Protein AF-A0A7Z0TXE7-F1 (afdb_monomer_lite)

Organism: NCBI:txid2752306

pLDDT: mean 87.63, std 12.67, range [42.41, 97.19]

Foldseek 3Di:
DDQDDLVNLVVLLVVLLVCLVVVVVVVNVVSVVVSVVNVVVLDVVCPPPRDVVSVVVSVVSNVVSVVSNVVVVVVVVVVVVVVVVVVVVVVVVVVVVPDD

Secondary structure (DSSP, 8-state):
-----HHHHHHHHHHHHHHHHHT-HHHHHHHHHHHHHHHHHHHHHHTTS--HHHHHHHHHHHHHHHHHHHHHHHHHHHHHHHHHHHHHHHHHHHHHHT--

Structure (mmCIF, N/CA/C/O backbone):
data_AF-A0A7Z0TXE7-F1
#
_entry.id   AF-A0A7Z0TXE7-F1
#
loop_
_atom_site.group_PDB
_atom_site.id
_atom_site.type_symbol
_atom_site.label_atom_id
_atom_site.label_alt_id
_atom_site.label_comp_id
_atom_site.label_asym_id
_atom_site.label_entity_id
_atom_site.label_seq_id
_atom_site.pdbx_PDB_ins_code
_atom_site.Cartn_x
_atom_site.Cartn_y
_atom_site.Cartn_z
_atom_site.occupancy
_atom_site.B_iso_or_equiv
_atom_site.auth_seq_id
_atom_site.auth_comp_id
_atom_site.auth_asym_id
_atom_site.auth_atom_id
_atom_site.pdbx_PDB_model_num
ATOM 1 N N . MET A 1 1 ? 17.059 -15.310 -6.693 1.00 42.41 1 MET A N 1
ATOM 2 C CA . MET A 1 1 ? 16.677 -13.901 -6.463 1.00 42.41 1 MET A CA 1
ATOM 3 C C . MET A 1 1 ? 15.885 -13.474 -7.681 1.00 42.41 1 MET A C 1
ATOM 5 O O . MET A 1 1 ? 16.467 -13.410 -8.754 1.00 42.41 1 MET A O 1
ATOM 9 N N . SER A 1 2 ? 14.562 -13.369 -7.556 1.00 45.50 2 SER A N 1
ATOM 10 C CA . SER A 1 2 ? 13.678 -13.181 -8.708 1.00 45.50 2 SER A CA 1
ATOM 11 C C . SER A 1 2 ? 13.885 -11.802 -9.318 1.00 45.50 2 SER A C 1
ATOM 13 O O . SER A 1 2 ? 13.857 -10.786 -8.627 1.00 45.50 2 SER A O 1
ATOM 15 N N . ASP A 1 3 ? 14.145 -11.812 -10.614 1.00 49.66 3 ASP A N 1
ATOM 16 C CA . ASP A 1 3 ? 14.351 -10.648 -11.449 1.00 49.66 3 ASP A CA 1
ATOM 17 C C . ASP A 1 3 ? 13.071 -9.789 -11.476 1.00 49.66 3 ASP A C 1
ATOM 19 O O . ASP A 1 3 ? 12.051 -10.194 -12.035 1.00 49.66 3 ASP A O 1
ATOM 23 N N . ALA A 1 4 ? 13.087 -8.626 -10.817 1.00 62.47 4 ALA A N 1
ATOM 24 C CA . ALA A 1 4 ? 11.917 -7.759 -10.743 1.00 62.47 4 ALA A CA 1
ATOM 25 C C . ALA A 1 4 ? 11.785 -6.923 -12.025 1.00 62.47 4 ALA A C 1
ATOM 27 O O . ALA A 1 4 ? 12.195 -5.765 -12.086 1.00 62.47 4 ALA A O 1
ATOM 28 N N . GLY A 1 5 ? 11.241 -7.527 -13.080 1.00 83.44 5 GLY A N 1
ATOM 29 C CA . GLY A 1 5 ? 10.656 -6.775 -14.190 1.00 83.44 5 GLY A CA 1
ATOM 30 C C . GLY A 1 5 ? 9.400 -6.014 -13.744 1.00 83.44 5 GLY A C 1
ATOM 31 O O . GLY A 1 5 ? 8.874 -6.253 -12.656 1.00 83.44 5 GLY A O 1
ATOM 32 N N . GLN A 1 6 ? 8.878 -5.133 -14.600 1.00 87.00 6 GLN A N 1
ATOM 33 C CA . GLN A 1 6 ? 7.649 -4.374 -14.323 1.00 87.00 6 G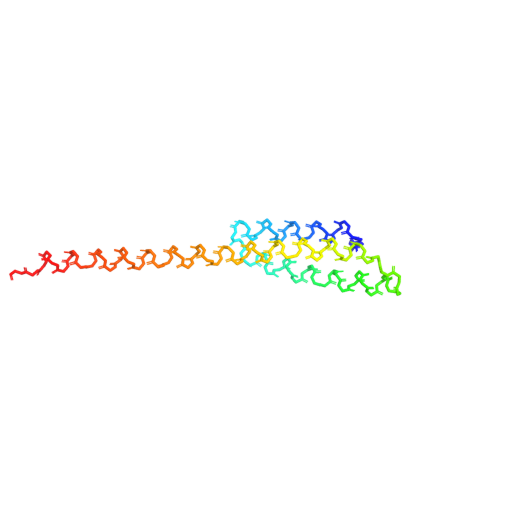LN A CA 1
ATOM 34 C C . GLN A 1 6 ? 6.481 -5.241 -13.786 1.00 87.00 6 GLN A C 1
ATOM 36 O O . GLN A 1 6 ? 5.901 -4.845 -12.777 1.00 87.00 6 GLN A O 1
ATOM 41 N N . PRO A 1 7 ? 6.183 -6.446 -14.323 1.00 91.31 7 PRO A N 1
ATOM 42 C CA . PRO A 1 7 ? 5.098 -7.283 -13.792 1.00 91.31 7 PRO A CA 1
ATOM 43 C C . PRO A 1 7 ? 5.295 -7.717 -12.331 1.00 91.31 7 PRO A C 1
ATOM 45 O O . PRO A 1 7 ? 4.331 -7.886 -11.589 1.00 91.31 7 PRO A O 1
ATOM 48 N N . ALA A 1 8 ? 6.544 -7.887 -11.888 1.00 93.06 8 ALA A N 1
ATOM 49 C CA . ALA A 1 8 ? 6.833 -8.234 -10.500 1.00 93.06 8 ALA A CA 1
ATOM 50 C C . ALA A 1 8 ? 6.563 -7.050 -9.557 1.00 93.06 8 ALA A C 1
ATOM 52 O O . ALA A 1 8 ? 6.073 -7.252 -8.449 1.00 93.06 8 ALA A O 1
ATOM 53 N N . LEU A 1 9 ? 6.846 -5.822 -10.003 1.00 95.19 9 LEU A N 1
ATOM 54 C CA . LEU A 1 9 ? 6.540 -4.599 -9.254 1.00 95.19 9 LEU A CA 1
ATOM 55 C C . LEU A 1 9 ? 5.026 -4.368 -9.150 1.00 95.19 9 LEU A C 1
ATOM 57 O O . LEU A 1 9 ? 4.531 -4.008 -8.084 1.00 95.19 9 LEU A O 1
ATOM 61 N N . GLU A 1 10 ? 4.284 -4.635 -10.226 1.00 95.00 10 GLU A N 1
ATOM 62 C CA . GLU A 1 10 ? 2.816 -4.593 -10.223 1.00 95.00 10 GLU A CA 1
ATOM 63 C C . GLU A 1 10 ? 2.233 -5.619 -9.235 1.00 95.00 10 GLU A C 1
ATOM 65 O O . GLU A 1 10 ? 1.363 -5.283 -8.428 1.00 95.00 10 GLU A O 1
ATOM 70 N N . ALA A 1 11 ? 2.765 -6.847 -9.223 1.00 95.62 11 ALA A N 1
ATOM 71 C CA . ALA A 1 11 ? 2.361 -7.879 -8.269 1.00 95.62 11 ALA A CA 1
ATOM 72 C C . ALA A 1 11 ? 2.662 -7.485 -6.811 1.00 95.62 11 ALA A C 1
ATOM 74 O O . ALA A 1 11 ? 1.830 -7.709 -5.931 1.00 95.62 11 ALA A O 1
ATOM 75 N N . GLN A 1 12 ? 3.813 -6.857 -6.548 1.00 96.00 12 GLN A N 1
ATOM 76 C CA . GLN A 1 12 ? 4.160 -6.347 -5.217 1.00 96.00 12 GLN A CA 1
ATOM 77 C C . GLN A 1 12 ? 3.187 -5.256 -4.747 1.00 96.00 12 GLN A C 1
ATOM 79 O O . GLN A 1 12 ? 2.744 -5.295 -3.600 1.00 96.00 12 GLN A O 1
ATOM 84 N N . LEU A 1 13 ? 2.798 -4.322 -5.624 1.00 96.44 13 LEU A N 1
ATOM 85 C CA . LEU A 1 13 ? 1.782 -3.312 -5.301 1.00 96.44 13 LEU A CA 1
ATOM 86 C C . LEU A 1 13 ? 0.408 -3.934 -5.035 1.00 96.44 13 LEU A C 1
ATOM 88 O O . LEU A 1 13 ? -0.275 -3.524 -4.098 1.00 96.44 13 LEU A O 1
ATOM 92 N N . SER A 1 14 ? 0.014 -4.945 -5.812 1.00 96.06 14 SER A N 1
ATOM 93 C CA . SER A 1 14 ? -1.241 -5.670 -5.583 1.00 96.06 14 SER A CA 1
ATOM 94 C C . SER A 1 14 ? -1.246 -6.400 -4.235 1.00 96.06 14 SER A C 1
ATOM 96 O O . SER A 1 14 ? -2.254 -6.386 -3.525 1.00 96.06 14 SER A O 1
ATOM 98 N N . ALA A 1 15 ? -0.125 -7.024 -3.862 1.00 95.94 15 ALA A N 1
ATOM 99 C CA . ALA A 1 15 ? 0.030 -7.681 -2.566 1.00 95.94 15 ALA A CA 1
ATOM 100 C C . ALA A 1 15 ? -0.022 -6.666 -1.414 1.00 95.94 15 ALA A C 1
ATOM 102 O O . ALA A 1 15 ? -0.720 -6.890 -0.427 1.00 95.94 15 ALA A O 1
ATOM 103 N N . LEU A 1 16 ? 0.640 -5.514 -1.571 1.00 96.31 16 LEU A N 1
ATOM 104 C CA . LEU A 1 16 ? 0.568 -4.414 -0.610 1.00 96.31 16 LEU A CA 1
ATOM 105 C C . LEU A 1 16 ? -0.876 -3.924 -0.414 1.00 96.31 16 LEU A C 1
ATOM 107 O O . LEU A 1 16 ? -1.322 -3.789 0.724 1.00 96.31 16 LEU A O 1
ATOM 111 N N . GLY A 1 17 ? -1.617 -3.694 -1.501 1.00 95.88 17 GLY A N 1
ATOM 112 C CA . GLY A 1 17 ? -3.030 -3.306 -1.432 1.00 95.88 17 GLY A CA 1
ATOM 113 C C . GLY A 1 17 ? -3.888 -4.338 -0.692 1.00 95.88 17 GLY A C 1
ATOM 114 O O . GLY A 1 17 ? -4.706 -3.971 0.149 1.00 95.88 17 GLY A O 1
ATOM 115 N N . SER A 1 18 ? -3.633 -5.629 -0.924 1.00 95.81 18 SER A N 1
ATOM 116 C CA . SER A 1 18 ? -4.344 -6.724 -0.247 1.00 95.81 18 SER A CA 1
ATOM 117 C C . SER A 1 18 ? -4.085 -6.733 1.267 1.00 95.81 18 SER A C 1
ATOM 119 O O . SER A 1 18 ? -5.032 -6.821 2.047 1.00 95.81 18 SER A O 1
ATOM 121 N N . ALA A 1 19 ? -2.831 -6.551 1.696 1.00 95.44 19 ALA A N 1
ATOM 122 C CA . ALA A 1 19 ? -2.478 -6.461 3.118 1.00 95.44 19 ALA A CA 1
ATOM 123 C C . ALA A 1 19 ? -3.122 -5.234 3.799 1.00 95.44 19 ALA A C 1
ATOM 125 O O . ALA A 1 19 ? -3.626 -5.313 4.922 1.00 95.44 19 ALA A O 1
ATOM 126 N N . VAL A 1 20 ? -3.175 -4.091 3.101 1.00 94.62 20 VAL A N 1
ATOM 127 C CA . VAL A 1 20 ? -3.885 -2.886 3.572 1.00 94.62 20 VAL A CA 1
ATOM 128 C C . VAL A 1 20 ? -5.382 -3.148 3.720 1.00 94.62 20 VAL A C 1
ATOM 130 O O . VAL A 1 20 ? -6.002 -2.708 4.694 1.00 94.62 20 VAL A O 1
ATOM 133 N N . GLU A 1 21 ? -5.984 -3.858 2.770 1.00 93.38 21 GLU A N 1
ATOM 134 C CA . GLU A 1 21 ? -7.400 -4.201 2.818 1.00 93.38 21 GLU A CA 1
ATOM 135 C C . GLU A 1 21 ? -7.724 -5.130 3.994 1.00 93.38 21 GLU A C 1
ATOM 137 O O . GLU A 1 21 ? -8.683 -4.857 4.729 1.00 93.38 21 GLU A O 1
ATOM 142 N N . ALA A 1 22 ? -6.882 -6.139 4.223 1.00 93.38 22 ALA A N 1
ATOM 143 C CA . ALA A 1 22 ? -6.972 -7.073 5.343 1.00 93.38 22 ALA A CA 1
ATOM 144 C C . ALA A 1 22 ? -6.696 -6.421 6.714 1.00 93.38 22 ALA A C 1
ATOM 146 O O . ALA A 1 22 ? -7.060 -6.977 7.749 1.00 93.38 22 ALA A O 1
ATOM 147 N N . GLY A 1 23 ? -6.105 -5.221 6.742 1.00 91.69 23 GLY A N 1
ATOM 148 C CA . GLY A 1 23 ? -5.717 -4.539 7.981 1.00 91.69 23 GLY A CA 1
ATOM 149 C C . GLY A 1 23 ? -4.429 -5.091 8.601 1.00 91.69 23 GLY A C 1
ATOM 150 O O . GLY A 1 23 ? -4.130 -4.806 9.762 1.00 91.69 23 GLY A O 1
ATOM 151 N N . GLU A 1 24 ? -3.647 -5.847 7.835 1.00 94.50 24 GLU A N 1
ATOM 152 C CA . GLU A 1 24 ? -2.380 -6.459 8.235 1.00 94.50 24 GLU A CA 1
ATOM 153 C C . GLU A 1 24 ? -1.254 -5.416 8.163 1.00 94.50 24 GLU A C 1
ATOM 155 O O . GLU A 1 24 ? -0.369 -5.464 7.313 1.00 94.50 24 GLU A O 1
ATOM 160 N N . LEU A 1 25 ? -1.299 -4.411 9.045 1.00 90.00 25 LEU A N 1
ATOM 161 C CA . LEU A 1 25 ? -0.433 -3.225 8.947 1.00 90.00 25 LEU A CA 1
ATOM 162 C C . LEU A 1 25 ? 1.070 -3.539 9.035 1.00 90.00 25 LEU A C 1
ATOM 164 O O . LEU A 1 25 ? 1.871 -2.836 8.422 1.00 90.00 25 LEU A O 1
ATOM 168 N N . ALA A 1 26 ? 1.451 -4.575 9.789 1.00 93.56 26 ALA A N 1
ATOM 169 C CA . ALA A 1 26 ? 2.841 -5.020 9.878 1.00 93.56 26 ALA A CA 1
ATOM 170 C C . ALA A 1 26 ? 3.323 -5.605 8.542 1.00 93.56 26 ALA A C 1
ATOM 172 O O . ALA A 1 26 ? 4.345 -5.167 8.020 1.00 93.56 26 ALA A O 1
ATOM 173 N N . GLU A 1 27 ? 2.538 -6.507 7.942 1.00 94.88 27 GLU A N 1
ATOM 174 C CA . GLU A 1 27 ? 2.845 -7.056 6.619 1.00 94.88 27 GLU A CA 1
ATOM 175 C C . GLU A 1 27 ? 2.832 -5.955 5.552 1.00 94.88 27 GLU A C 1
ATOM 177 O O . GLU A 1 27 ? 3.750 -5.870 4.740 1.00 94.88 27 GLU A O 1
ATOM 182 N N . ALA A 1 28 ? 1.856 -5.045 5.579 1.00 94.19 28 ALA A N 1
ATOM 183 C CA . ALA A 1 28 ? 1.812 -3.920 4.650 1.00 94.19 28 ALA A CA 1
ATOM 184 C C . ALA A 1 28 ? 3.083 -3.048 4.730 1.00 94.19 28 ALA A C 1
ATOM 186 O O . ALA A 1 28 ? 3.599 -2.611 3.700 1.00 94.19 28 ALA A O 1
ATOM 187 N N . ALA A 1 29 ? 3.630 -2.819 5.928 1.00 93.69 29 ALA A N 1
ATOM 188 C CA . ALA A 1 29 ? 4.881 -2.080 6.092 1.00 93.69 29 ALA A CA 1
ATOM 189 C C . ALA A 1 29 ? 6.083 -2.825 5.483 1.00 93.69 29 ALA A C 1
ATOM 191 O O . ALA A 1 29 ? 6.898 -2.208 4.792 1.00 93.69 29 ALA A O 1
ATOM 192 N N . GLU A 1 30 ? 6.169 -4.142 5.685 1.00 96.25 30 GLU A N 1
ATOM 193 C CA . GLU A 1 30 ? 7.208 -4.986 5.082 1.00 96.25 30 GLU A CA 1
ATOM 194 C C . GLU A 1 30 ? 7.115 -4.974 3.550 1.00 96.25 30 GLU A C 1
ATOM 196 O O . GLU A 1 30 ? 8.096 -4.664 2.869 1.00 96.25 30 GLU A O 1
ATOM 201 N N . ARG A 1 31 ? 5.916 -5.192 2.994 1.00 95.19 31 ARG A N 1
ATOM 202 C CA . ARG A 1 31 ? 5.658 -5.163 1.543 1.00 95.19 31 ARG A CA 1
ATOM 203 C C . ARG A 1 31 ? 6.006 -3.820 0.911 1.00 95.19 31 ARG A C 1
ATOM 205 O O . ARG A 1 31 ? 6.549 -3.776 -0.192 1.00 95.19 31 ARG A O 1
ATOM 212 N N . MET A 1 32 ? 5.725 -2.720 1.606 1.00 95.44 32 MET A N 1
ATOM 213 C CA . MET A 1 32 ? 6.074 -1.380 1.138 1.00 95.44 32 MET A CA 1
ATOM 214 C C . MET A 1 32 ? 7.595 -1.194 1.036 1.00 95.44 32 MET A C 1
ATOM 216 O O . MET A 1 32 ? 8.076 -0.640 0.045 1.00 95.44 32 MET A O 1
ATOM 220 N N . ALA A 1 33 ? 8.357 -1.686 2.017 1.00 96.19 33 ALA A N 1
ATOM 221 C CA . ALA A 1 33 ? 9.819 -1.633 1.989 1.00 96.19 33 ALA A CA 1
ATOM 222 C C . ALA A 1 33 ? 10.411 -2.528 0.882 1.00 96.19 33 ALA A C 1
ATOM 224 O O . ALA A 1 33 ? 11.328 -2.113 0.167 1.00 96.19 33 ALA A O 1
ATOM 225 N N . GLU A 1 34 ? 9.864 -3.733 0.697 1.00 95.50 34 GLU A N 1
ATOM 226 C CA . GLU A 1 34 ? 10.253 -4.647 -0.385 1.00 95.50 34 GLU A CA 1
ATOM 227 C C . GLU A 1 34 ? 10.014 -4.034 -1.773 1.00 95.50 34 GLU A C 1
ATOM 229 O O . GLU A 1 34 ? 10.871 -4.150 -2.662 1.00 95.50 34 GLU A O 1
ATOM 234 N N . TYR A 1 35 ? 8.875 -3.356 -1.946 1.00 96.12 35 TYR A N 1
ATOM 235 C CA . TYR A 1 35 ? 8.525 -2.652 -3.175 1.00 96.12 35 TYR A CA 1
ATOM 236 C C . TYR A 1 35 ? 9.473 -1.482 -3.463 1.00 96.12 35 TYR A C 1
ATOM 238 O O . TYR A 1 35 ? 10.005 -1.410 -4.570 1.00 96.12 35 TYR A O 1
ATOM 246 N N . ASP A 1 36 ? 9.758 -0.608 -2.486 1.00 95.94 36 ASP A N 1
ATOM 247 C CA . ASP A 1 36 ? 10.690 0.520 -2.682 1.00 95.94 36 ASP A CA 1
ATOM 248 C C . ASP A 1 36 ? 12.081 0.032 -3.114 1.00 95.94 36 ASP A C 1
ATOM 250 O O . ASP A 1 36 ? 12.648 0.508 -4.103 1.00 95.94 36 ASP A O 1
ATOM 254 N N . ALA A 1 37 ? 12.599 -0.995 -2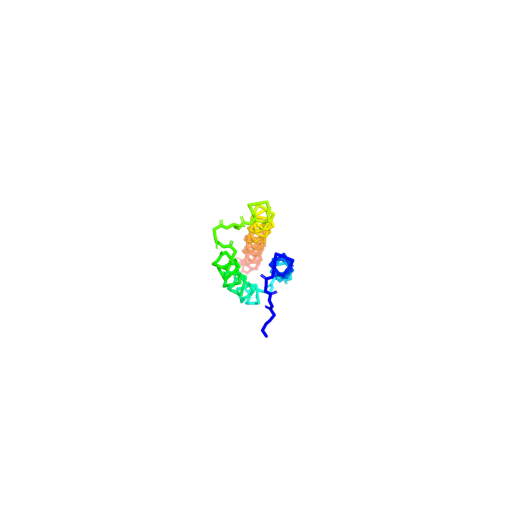.434 1.00 95.88 37 ALA A N 1
ATOM 255 C CA . ALA A 1 37 ? 13.887 -1.588 -2.773 1.00 95.88 37 ALA A CA 1
ATOM 256 C C . ALA A 1 37 ? 13.891 -2.206 -4.182 1.00 95.88 37 ALA A C 1
ATOM 258 O O . ALA A 1 37 ? 14.889 -2.124 -4.902 1.00 95.88 37 ALA A O 1
ATOM 259 N N . SER A 1 38 ? 12.788 -2.835 -4.592 1.00 95.06 38 SER A N 1
ATOM 260 C CA . SER A 1 38 ? 12.660 -3.443 -5.920 1.00 95.06 38 SER A CA 1
ATOM 261 C C . SER A 1 38 ? 12.524 -2.391 -7.021 1.00 95.06 38 SER A C 1
ATOM 263 O O . SER A 1 38 ? 13.154 -2.534 -8.070 1.00 95.06 38 SER A O 1
ATOM 265 N N . LEU A 1 39 ? 11.780 -1.312 -6.770 1.00 94.50 39 LEU A N 1
ATOM 266 C CA . LEU A 1 39 ? 11.605 -0.203 -7.704 1.00 94.50 39 LEU A CA 1
ATOM 267 C C . LEU A 1 39 ? 12.930 0.518 -7.973 1.00 94.50 39 LEU A C 1
ATOM 269 O O . LEU A 1 39 ? 13.262 0.766 -9.132 1.00 94.50 39 LEU A O 1
ATOM 273 N N . ARG A 1 40 ? 13.720 0.800 -6.928 1.00 94.06 40 ARG A N 1
ATOM 274 C CA . ARG A 1 40 ? 15.056 1.406 -7.083 1.00 94.06 40 ARG A CA 1
ATOM 275 C C . ARG A 1 40 ? 15.959 0.553 -7.967 1.00 94.06 40 ARG A C 1
ATOM 277 O O . ARG A 1 40 ? 16.474 1.055 -8.961 1.00 94.06 40 ARG A O 1
ATOM 284 N N . ARG A 1 41 ? 16.061 -0.751 -7.677 1.00 94.00 41 ARG A N 1
ATOM 285 C CA . ARG A 1 41 ? 16.856 -1.696 -8.486 1.00 94.00 41 ARG A CA 1
ATOM 286 C C . ARG A 1 41 ? 16.388 -1.763 -9.939 1.00 94.00 41 ARG A C 1
ATOM 288 O O . ARG A 1 41 ? 17.207 -1.866 -10.849 1.00 94.00 41 ARG A O 1
ATOM 295 N N . TYR A 1 42 ? 15.077 -1.718 -10.166 1.00 91.88 42 TYR A N 1
ATOM 296 C CA . TYR A 1 42 ? 14.509 -1.720 -11.511 1.00 91.88 42 TYR A CA 1
ATOM 297 C C . TYR A 1 42 ? 14.905 -0.469 -12.304 1.00 91.88 42 TYR A C 1
ATOM 299 O O . TYR A 1 42 ? 15.331 -0.584 -13.456 1.00 91.88 42 TYR A O 1
ATOM 307 N N . ILE A 1 43 ? 14.812 0.713 -11.690 1.00 92.44 43 ILE A N 1
ATOM 308 C CA . ILE A 1 43 ? 15.204 1.982 -12.318 1.00 92.44 43 ILE A CA 1
ATOM 309 C C . ILE A 1 43 ? 16.710 1.996 -12.589 1.00 92.44 43 ILE A C 1
ATOM 311 O O . ILE A 1 43 ? 17.113 2.260 -13.716 1.00 92.44 43 ILE A O 1
ATOM 315 N N . GLU A 1 44 ? 17.536 1.641 -11.602 1.00 93.19 44 GLU A N 1
ATOM 316 C CA . GLU A 1 44 ? 18.999 1.584 -11.744 1.00 93.19 44 GLU A CA 1
ATOM 317 C C . GLU A 1 44 ? 19.436 0.689 -12.908 1.00 93.19 44 GLU A C 1
ATOM 319 O O . GLU A 1 44 ? 20.351 1.036 -13.649 1.00 93.19 44 GLU A O 1
ATOM 324 N N . ARG A 1 45 ? 18.761 -0.448 -13.099 1.00 90.75 45 ARG A N 1
ATOM 325 C CA . ARG A 1 45 ? 19.081 -1.393 -14.172 1.00 90.75 45 ARG A CA 1
ATOM 326 C C . ARG A 1 45 ? 18.620 -0.938 -15.551 1.00 90.75 45 ARG A C 1
ATOM 328 O O . ARG A 1 45 ? 19.249 -1.282 -16.545 1.00 90.75 45 ARG A O 1
ATOM 335 N N . THR A 1 46 ? 17.471 -0.279 -15.619 1.00 89.06 46 THR A N 1
ATOM 336 C CA . THR A 1 46 ? 16.869 0.115 -16.897 1.00 89.06 46 THR A CA 1
ATOM 337 C C . THR A 1 46 ? 17.336 1.491 -17.356 1.00 89.06 46 THR A C 1
ATOM 339 O O . THR A 1 46 ? 17.105 1.840 -18.506 1.00 89.06 46 THR A O 1
ATOM 342 N N . ALA A 1 47 ? 18.015 2.255 -16.496 1.00 88.31 47 ALA A N 1
ATOM 343 C CA . ALA A 1 47 ? 18.576 3.549 -16.845 1.00 88.31 47 ALA A CA 1
ATOM 344 C C . ALA A 1 47 ? 19.685 3.427 -17.916 1.00 88.31 47 ALA A C 1
ATOM 346 O O . ALA A 1 47 ? 20.511 2.515 -17.845 1.00 88.31 47 ALA A O 1
ATOM 347 N N . PRO A 1 48 ? 19.752 4.367 -18.880 1.00 85.88 48 PRO A N 1
ATOM 348 C CA . PRO A 1 48 ? 18.904 5.560 -19.023 1.00 85.88 48 PRO A CA 1
ATOM 349 C C . PRO A 1 48 ? 17.558 5.300 -19.724 1.00 85.88 48 PRO A C 1
ATOM 351 O O . PRO A 1 48 ? 16.682 6.161 -19.698 1.00 85.88 48 PRO A O 1
ATOM 354 N N . ASP A 1 49 ? 17.373 4.121 -20.312 1.00 89.94 49 ASP A N 1
ATOM 355 C CA . ASP A 1 49 ? 16.246 3.771 -21.184 1.00 89.94 49 ASP A CA 1
ATOM 356 C C . ASP A 1 49 ? 15.034 3.211 -20.417 1.00 89.94 49 ASP A C 1
ATOM 358 O O . ASP A 1 49 ? 14.293 2.357 -20.912 1.00 89.94 49 ASP A O 1
ATOM 362 N N . THR A 1 50 ? 14.814 3.676 -19.182 1.00 85.94 50 THR A N 1
ATOM 363 C CA . THR A 1 50 ? 13.710 3.189 -18.353 1.00 85.94 50 THR A CA 1
ATOM 364 C C . THR A 1 50 ? 12.374 3.486 -19.042 1.00 85.94 50 THR A C 1
ATOM 366 O O . THR A 1 50 ? 12.088 4.645 -19.357 1.00 85.94 50 THR A O 1
ATOM 369 N N . PRO A 1 51 ? 11.504 2.479 -19.246 1.00 88.50 51 PRO A N 1
ATOM 370 C CA . PRO A 1 51 ? 10.241 2.682 -19.942 1.00 88.50 51 PRO A CA 1
ATOM 371 C C . PRO A 1 51 ? 9.297 3.557 -19.108 1.00 88.50 51 PRO A C 1
ATOM 373 O O . PRO A 1 51 ? 8.730 3.130 -18.098 1.00 88.50 51 PRO A O 1
ATOM 376 N N . VAL A 1 52 ? 9.111 4.799 -19.560 1.00 90.06 52 VAL A N 1
ATOM 377 C CA . VAL A 1 52 ? 8.312 5.832 -18.878 1.00 90.06 52 VAL A CA 1
ATOM 378 C C . VAL A 1 52 ? 6.860 5.397 -18.680 1.00 90.06 52 VAL A C 1
ATOM 380 O O . VAL A 1 52 ? 6.269 5.685 -17.640 1.00 90.06 52 VAL A O 1
ATOM 383 N N . ASP A 1 53 ? 6.277 4.682 -19.641 1.00 90.94 53 ASP A N 1
ATOM 384 C CA . ASP A 1 53 ? 4.890 4.221 -19.531 1.00 90.94 53 ASP A CA 1
ATOM 385 C C . ASP A 1 53 ? 4.718 3.154 -18.444 1.00 90.94 53 ASP A C 1
ATOM 387 O O . ASP A 1 53 ? 3.726 3.185 -17.715 1.00 90.94 53 ASP A O 1
ATOM 391 N N . GLY A 1 54 ? 5.724 2.296 -18.249 1.00 88.81 54 GLY A N 1
ATOM 392 C CA . GLY A 1 54 ? 5.760 1.352 -17.133 1.00 88.81 54 GLY A CA 1
ATOM 393 C C . GLY A 1 54 ? 5.835 2.058 -15.781 1.00 88.81 54 GLY A C 1
ATOM 394 O O . GLY A 1 54 ? 5.070 1.750 -14.869 1.00 88.81 54 GLY A O 1
ATOM 395 N N . LEU A 1 55 ? 6.681 3.087 -15.663 1.00 91.31 55 LEU A N 1
ATOM 396 C CA . LEU A 1 55 ? 6.749 3.912 -14.450 1.00 91.31 55 LEU A CA 1
ATOM 397 C C . LEU A 1 55 ? 5.431 4.640 -14.160 1.00 91.31 55 LEU A C 1
ATOM 399 O O . LEU A 1 55 ? 5.010 4.728 -13.008 1.00 91.31 55 LEU A O 1
ATOM 403 N N . ARG A 1 56 ? 4.749 5.142 -15.195 1.00 94.38 56 ARG A N 1
ATOM 404 C CA . ARG A 1 56 ? 3.432 5.778 -15.047 1.00 94.38 56 ARG A CA 1
ATOM 405 C C . ARG A 1 56 ? 2.371 4.790 -14.573 1.00 94.38 56 ARG A C 1
ATOM 407 O O . ARG A 1 56 ? 1.533 5.176 -13.761 1.00 94.38 56 ARG A O 1
ATOM 414 N N . ALA A 1 57 ? 2.388 3.553 -15.068 1.00 93.19 57 ALA A N 1
ATOM 415 C CA . ALA A 1 57 ? 1.473 2.507 -14.616 1.00 93.19 57 ALA A CA 1
ATOM 416 C C . ALA A 1 57 ? 1.688 2.191 -13.128 1.00 93.19 57 ALA A C 1
ATOM 418 O O . ALA A 1 57 ? 0.743 2.274 -12.342 1.00 93.19 57 ALA A O 1
ATOM 419 N N . LEU A 1 58 ? 2.942 1.966 -12.724 1.00 94.56 58 LEU A N 1
ATOM 420 C CA . LEU A 1 58 ? 3.311 1.727 -11.326 1.00 94.56 58 LEU A CA 1
ATOM 421 C C . LEU A 1 58 ? 2.912 2.892 -10.409 1.00 94.56 58 LEU A C 1
ATOM 423 O O . LEU A 1 58 ? 2.376 2.675 -9.325 1.00 94.56 58 LEU A O 1
ATOM 427 N N . LEU A 1 59 ? 3.104 4.136 -10.857 1.00 95.44 59 LEU A N 1
ATOM 428 C CA . LEU A 1 59 ? 2.711 5.321 -10.093 1.00 95.44 59 LEU A CA 1
ATOM 429 C C . LEU A 1 59 ? 1.191 5.411 -9.887 1.00 95.44 59 LEU A C 1
ATOM 431 O O . LEU A 1 59 ? 0.738 5.807 -8.814 1.00 95.44 59 L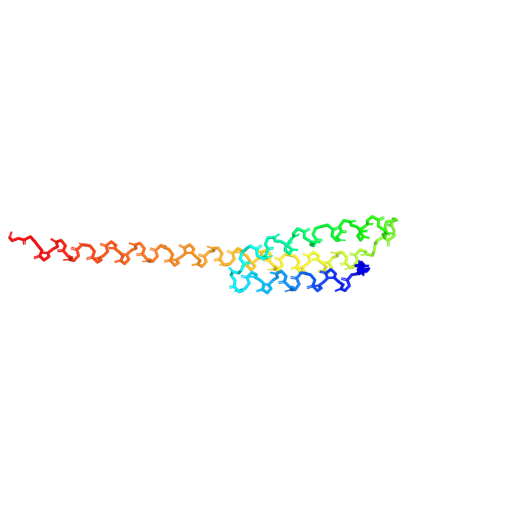EU A O 1
ATOM 435 N N . ARG A 1 60 ? 0.384 5.051 -10.894 1.00 96.81 60 ARG A N 1
ATOM 436 C CA . ARG A 1 60 ? -1.083 5.014 -10.750 1.00 96.81 60 ARG A CA 1
ATOM 437 C C . ARG A 1 60 ? -1.501 3.992 -9.696 1.00 96.81 60 ARG A C 1
ATOM 439 O O . ARG A 1 60 ? -2.224 4.358 -8.775 1.00 96.81 60 ARG A O 1
ATOM 446 N N . MET A 1 61 ? -0.969 2.774 -9.778 1.00 96.19 61 MET A N 1
ATOM 447 C CA . MET A 1 61 ? -1.247 1.713 -8.804 1.00 96.19 61 MET A CA 1
ATOM 448 C C . MET A 1 61 ? -0.808 2.106 -7.386 1.00 96.19 61 MET A C 1
ATOM 450 O O . MET A 1 61 ? -1.544 1.904 -6.424 1.00 96.19 61 MET A O 1
ATOM 454 N N . GLN A 1 62 ? 0.361 2.736 -7.238 1.00 96.62 62 GLN A N 1
ATOM 455 C CA . GLN A 1 62 ? 0.814 3.245 -5.942 1.00 96.62 62 GLN A CA 1
ATOM 456 C C . GLN A 1 62 ? -0.162 4.281 -5.363 1.00 96.62 62 GLN A C 1
ATOM 458 O O . GLN A 1 62 ? -0.489 4.226 -4.177 1.00 96.62 62 GLN A O 1
ATOM 463 N N . ASN A 1 63 ? -0.655 5.213 -6.183 1.00 97.19 63 ASN A N 1
ATOM 464 C CA . ASN A 1 63 ? -1.628 6.210 -5.736 1.00 97.19 63 ASN A CA 1
ATOM 465 C C . ASN A 1 63 ? -2.957 5.577 -5.298 1.00 97.19 63 ASN A C 1
ATOM 467 O O . ASN A 1 63 ? -3.557 6.042 -4.330 1.00 97.19 63 ASN A O 1
ATOM 471 N N . GLU A 1 64 ? -3.403 4.513 -5.964 1.00 96.38 64 GLU A N 1
ATOM 472 C CA . GLU A 1 64 ? -4.595 3.758 -5.560 1.00 96.38 64 GLU A CA 1
ATOM 473 C C . GLU A 1 64 ? -4.420 3.139 -4.167 1.00 96.38 64 GLU A C 1
ATOM 475 O O . GLU A 1 64 ? -5.281 3.319 -3.304 1.00 96.38 64 GLU A O 1
ATOM 480 N N . VAL A 1 65 ? -3.272 2.509 -3.898 1.00 95.31 65 VAL A N 1
ATOM 481 C CA . VAL A 1 65 ? -2.950 1.957 -2.570 1.00 95.31 65 VAL A CA 1
ATOM 482 C C . VAL A 1 65 ? -2.909 3.054 -1.498 1.00 95.31 65 VAL A C 1
ATOM 484 O O . VAL A 1 65 ? -3.461 2.886 -0.409 1.00 95.31 65 VAL A O 1
ATOM 487 N N . LEU A 1 66 ? -2.317 4.216 -1.793 1.00 95.69 66 LEU A N 1
ATOM 488 C CA . LEU A 1 66 ? -2.289 5.347 -0.856 1.00 95.69 66 LEU A CA 1
ATOM 489 C C . LEU A 1 66 ? -3.697 5.871 -0.534 1.00 95.69 66 LEU A C 1
ATOM 491 O O . LEU A 1 66 ? -3.996 6.198 0.619 1.00 95.69 66 LEU A O 1
ATOM 495 N N . LEU A 1 67 ? -4.581 5.929 -1.533 1.00 96.50 67 LEU A N 1
ATOM 496 C CA . LEU A 1 67 ? -5.983 6.291 -1.329 1.00 96.50 67 LEU A CA 1
ATOM 497 C C . LEU A 1 67 ? -6.706 5.263 -0.450 1.00 96.50 67 LEU A C 1
ATOM 499 O O . LEU A 1 67 ? -7.446 5.661 0.453 1.00 96.50 67 LEU A O 1
ATOM 503 N N . GLN A 1 68 ? -6.453 3.966 -0.649 1.00 93.56 68 GLN A N 1
ATOM 504 C CA . GLN A 1 68 ? -7.001 2.899 0.197 1.00 93.56 68 GLN A CA 1
ATOM 505 C C . GLN A 1 68 ? -6.540 3.033 1.653 1.00 93.56 68 GLN A C 1
ATOM 507 O O . GLN A 1 68 ? -7.374 3.022 2.563 1.00 93.56 68 GLN A O 1
ATOM 512 N N . MET A 1 69 ? -5.238 3.232 1.888 1.00 93.75 69 MET A N 1
ATOM 513 C CA . MET A 1 69 ? -4.682 3.444 3.231 1.00 93.75 69 MET A CA 1
ATOM 514 C C . MET A 1 69 ? -5.341 4.641 3.928 1.00 93.75 69 MET A C 1
ATOM 516 O O . MET A 1 69 ? -5.760 4.541 5.085 1.00 93.75 69 MET A O 1
ATOM 520 N N . ARG A 1 70 ? -5.501 5.764 3.214 1.00 94.69 70 ARG A N 1
ATOM 521 C CA . ARG A 1 70 ? -6.175 6.956 3.746 1.00 94.69 70 ARG A CA 1
ATOM 522 C C . ARG A 1 70 ? -7.637 6.675 4.095 1.00 94.69 70 ARG A C 1
ATOM 524 O O . ARG A 1 70 ? -8.092 7.092 5.161 1.00 94.69 70 ARG A O 1
ATOM 531 N N . GLY A 1 71 ? -8.359 5.962 3.232 1.00 93.31 71 GLY A N 1
ATOM 532 C CA . GLY A 1 71 ? -9.744 5.563 3.487 1.00 93.31 71 GLY A CA 1
ATOM 533 C C . GLY A 1 71 ? -9.872 4.686 4.736 1.00 93.31 71 GLY A C 1
ATOM 534 O O . GLY A 1 71 ? -10.721 4.939 5.591 1.00 93.31 71 GLY A O 1
ATOM 535 N N . LYS A 1 72 ? -8.970 3.712 4.910 1.00 90.31 72 LYS A N 1
ATOM 536 C CA . LYS A 1 72 ? -8.917 2.859 6.110 1.00 90.31 72 LYS A CA 1
ATOM 537 C C . LYS A 1 72 ? -8.644 3.673 7.373 1.00 90.31 72 LYS A C 1
ATOM 539 O O . LYS A 1 72 ? -9.344 3.503 8.369 1.00 90.31 72 LYS A O 1
ATOM 544 N N . GLN A 1 73 ? -7.688 4.599 7.329 1.00 90.50 73 GLN A N 1
ATOM 545 C CA . GLN A 1 73 ? -7.3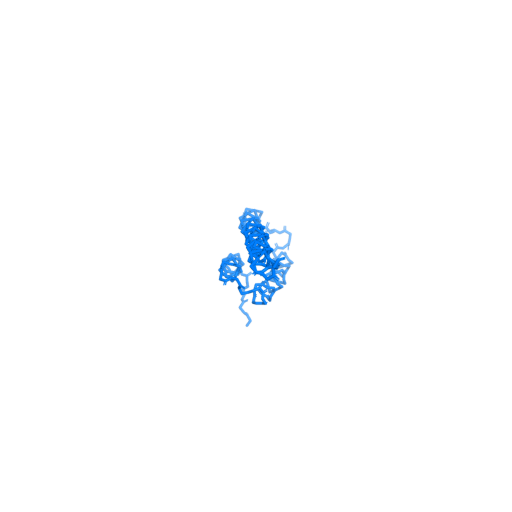93 5.477 8.462 1.00 90.50 73 GLN A CA 1
ATOM 546 C C . GLN A 1 73 ? -8.614 6.319 8.867 1.00 90.50 73 GLN A C 1
ATOM 548 O O . GLN A 1 73 ? -8.905 6.458 10.057 1.00 90.50 73 GLN A O 1
ATOM 553 N N . GLN A 1 74 ? -9.351 6.858 7.892 1.00 93.19 74 GLN A N 1
ATOM 554 C CA . GLN A 1 74 ? -10.576 7.620 8.145 1.00 93.19 74 GLN A CA 1
ATOM 555 C C . GLN A 1 74 ? -11.656 6.753 8.802 1.00 93.19 74 GLN A C 1
ATOM 557 O O . GLN A 1 74 ? -12.207 7.157 9.829 1.00 93.19 74 GLN A O 1
ATOM 562 N N . ALA A 1 75 ? -11.890 5.546 8.281 1.00 90.50 75 ALA A N 1
ATOM 563 C CA . ALA A 1 75 ? -12.861 4.603 8.834 1.00 90.50 75 ALA A CA 1
ATOM 564 C C . ALA A 1 75 ? -12.524 4.200 10.282 1.00 90.50 75 ALA A C 1
ATOM 566 O O . ALA A 1 75 ? -13.395 4.214 11.153 1.00 90.50 75 ALA A O 1
ATOM 567 N N . ILE A 1 76 ? -11.248 3.922 10.575 1.00 90.25 76 ILE A N 1
ATOM 568 C CA . ILE A 1 76 ? -10.777 3.633 11.940 1.00 90.25 76 ILE A CA 1
ATOM 569 C C . ILE A 1 76 ? -11.035 4.833 12.863 1.00 90.25 76 ILE A C 1
ATOM 571 O O . ILE A 1 76 ? -11.549 4.673 13.972 1.00 90.25 76 ILE A O 1
ATOM 575 N N . GLY A 1 77 ? -10.731 6.050 12.404 1.00 91.12 77 GLY A N 1
ATOM 576 C CA . GLY A 1 77 ? -10.974 7.271 13.172 1.00 91.12 77 GLY A CA 1
ATOM 577 C C . GLY A 1 77 ? -12.460 7.548 13.434 1.00 91.12 77 GLY A C 1
ATOM 578 O O . GLY A 1 77 ? -12.820 8.110 14.471 1.00 91.12 77 GLY A O 1
ATOM 579 N N . GLU A 1 78 ? -13.351 7.175 12.519 1.00 93.81 78 GLU A N 1
ATOM 580 C CA . GLU A 1 78 ? -14.805 7.254 12.709 1.00 93.81 78 GLU A CA 1
ATOM 581 C C . GLU A 1 78 ? -15.312 6.225 13.716 1.00 93.81 78 GLU A C 1
ATOM 583 O O . GLU A 1 78 ? -16.027 6.599 14.652 1.00 93.81 78 GLU A O 1
ATOM 588 N N . ALA A 1 79 ? -14.874 4.971 13.586 1.00 90.62 79 ALA A N 1
ATOM 589 C CA . ALA A 1 79 ? -15.210 3.901 14.519 1.00 90.62 79 ALA A CA 1
ATOM 590 C C . ALA A 1 79 ? -14.770 4.244 15.951 1.00 90.62 79 ALA A C 1
ATOM 592 O O . ALA A 1 79 ? -15.551 4.110 16.895 1.00 90.62 79 ALA A O 1
ATOM 593 N N . LEU A 1 80 ? -13.559 4.786 16.116 1.00 91.75 80 LEU A N 1
ATOM 594 C CA . LEU A 1 80 ? -13.044 5.202 17.419 1.00 91.75 80 LEU A CA 1
ATOM 595 C C . LEU A 1 80 ? -13.881 6.339 18.032 1.00 91.75 80 LEU A C 1
ATOM 597 O O . LEU A 1 80 ? -14.259 6.280 19.203 1.00 91.75 80 LEU A O 1
ATOM 601 N N . ARG A 1 81 ? -14.241 7.357 17.236 1.00 92.44 81 ARG A N 1
ATOM 602 C CA . ARG A 1 81 ? -15.127 8.448 17.686 1.00 92.44 81 ARG A CA 1
ATOM 603 C C . ARG A 1 81 ? -16.503 7.929 18.101 1.00 92.44 81 ARG A C 1
ATOM 605 O O . ARG A 1 81 ? -17.063 8.409 19.087 1.00 92.44 81 ARG A O 1
ATOM 612 N N . GLN A 1 82 ? -17.05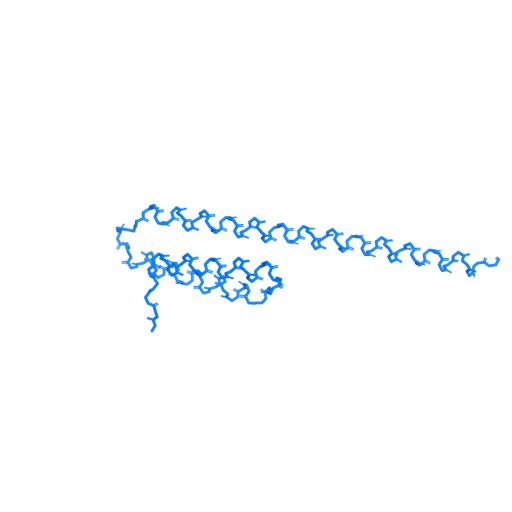5 6.961 17.373 1.00 92.06 82 GLN A N 1
ATOM 613 C CA . GLN A 1 82 ? -18.327 6.333 17.720 1.00 92.06 82 GLN A CA 1
ATOM 614 C C . GLN A 1 82 ? -18.239 5.548 19.033 1.00 92.06 82 GLN A C 1
ATOM 616 O O . GLN A 1 82 ? -19.100 5.736 19.895 1.00 92.06 82 GLN A O 1
ATOM 621 N N . ALA A 1 83 ? -17.186 4.750 19.219 1.00 90.25 83 ALA A N 1
ATOM 622 C CA . ALA A 1 83 ? -16.957 3.991 20.446 1.00 90.25 83 ALA A CA 1
ATOM 623 C C . ALA A 1 83 ? -16.843 4.910 21.674 1.00 90.25 83 ALA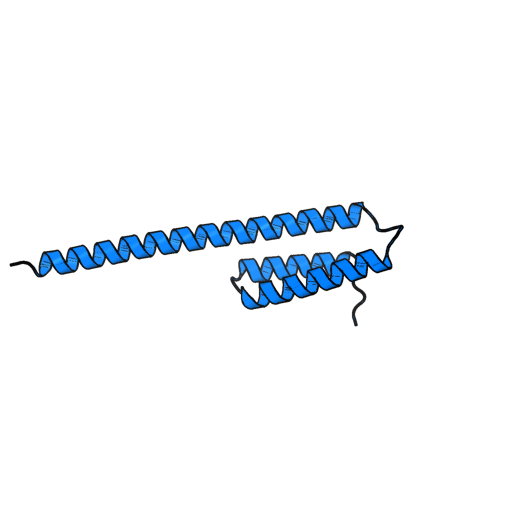 A C 1
ATOM 625 O O . ALA A 1 83 ? -17.478 4.659 22.698 1.00 90.25 83 ALA A O 1
ATOM 626 N N . TYR A 1 84 ? -16.120 6.032 21.560 1.00 88.88 84 TYR A N 1
ATOM 627 C CA . TYR A 1 84 ? -16.038 7.015 22.644 1.00 88.88 84 TYR A CA 1
ATOM 628 C C . TYR A 1 84 ? -17.396 7.638 22.987 1.00 88.88 84 TYR A C 1
ATOM 630 O O . TYR A 1 84 ? -17.726 7.769 24.166 1.00 88.88 84 TYR A O 1
ATOM 638 N N . ARG A 1 85 ? -18.219 7.984 21.986 1.00 86.06 85 ARG A N 1
ATOM 639 C CA . ARG A 1 85 ? -19.577 8.506 22.235 1.00 86.06 85 ARG A CA 1
ATOM 640 C C . ARG A 1 85 ? -20.461 7.483 22.951 1.00 86.06 85 ARG A C 1
ATOM 642 O O . ARG A 1 85 ? -21.151 7.848 23.898 1.00 86.06 85 ARG A O 1
ATOM 649 N N . GLN A 1 86 ? -20.412 6.216 22.541 1.00 83.69 86 GLN A N 1
ATOM 650 C CA . GLN A 1 86 ? -21.174 5.131 23.173 1.00 83.69 86 GLN A CA 1
ATOM 651 C C . GLN A 1 86 ? -20.706 4.849 24.607 1.00 83.69 86 GLN A C 1
ATOM 653 O O . GLN A 1 86 ? -21.534 4.677 25.504 1.00 83.69 86 GLN A O 1
ATOM 658 N N . GLY A 1 87 ? -19.392 4.857 24.847 1.00 82.69 87 GLY A N 1
ATOM 659 C CA . GLY A 1 87 ? -18.823 4.692 26.185 1.00 82.69 87 GLY A CA 1
ATOM 660 C C . GLY A 1 87 ? -19.219 5.825 27.133 1.00 82.69 87 GLY A C 1
ATOM 661 O O . GLY A 1 87 ? -19.595 5.573 28.277 1.00 82.69 87 GLY A O 1
ATOM 662 N N . ASN A 1 88 ? -19.209 7.069 26.649 1.00 76.00 88 ASN A N 1
ATOM 663 C CA . ASN A 1 88 ? -19.654 8.222 27.432 1.00 76.00 88 ASN A CA 1
ATOM 664 C C . ASN A 1 88 ? -21.158 8.168 27.734 1.00 76.00 88 ASN A C 1
ATOM 666 O O . ASN A 1 88 ? -21.551 8.434 28.867 1.00 76.00 88 ASN A O 1
ATOM 670 N N . ALA A 1 89 ? -21.989 7.772 26.764 1.00 69.00 89 ALA A N 1
ATOM 671 C CA . ALA A 1 89 ? -23.426 7.598 26.977 1.00 69.00 89 ALA A CA 1
ATOM 672 C C . ALA A 1 89 ? -23.721 6.504 28.016 1.00 69.00 89 ALA A C 1
ATOM 674 O O . ALA A 1 89 ? -24.496 6.727 28.939 1.00 69.00 89 ALA A O 1
ATOM 675 N N . SER A 1 90 ? -23.044 5.355 27.919 1.00 69.81 90 SER A N 1
ATOM 676 C CA . SER A 1 90 ? -23.222 4.237 28.859 1.00 69.81 90 SER A CA 1
ATOM 677 C C . SER A 1 90 ? -22.890 4.647 30.296 1.00 69.81 90 SER A C 1
ATOM 679 O O . SER A 1 90 ? -23.652 4.360 31.212 1.00 69.81 90 SER A O 1
ATOM 681 N N . ARG A 1 91 ? -21.793 5.393 30.493 1.00 73.56 91 ARG A N 1
ATOM 682 C CA . ARG A 1 91 ? -21.409 5.912 31.815 1.00 73.56 91 ARG A CA 1
ATOM 683 C C . ARG A 1 91 ? -22.401 6.937 32.360 1.00 73.56 91 ARG A C 1
ATOM 685 O O . ARG A 1 91 ? -22.681 6.907 33.553 1.00 73.56 91 ARG A O 1
ATOM 692 N N . ALA A 1 92 ? -22.937 7.809 31.503 1.00 70.56 92 ALA A N 1
ATOM 693 C CA . ALA A 1 92 ? -23.933 8.801 31.901 1.00 70.56 92 ALA A CA 1
ATOM 694 C C . ALA A 1 92 ? -25.225 8.139 32.413 1.00 70.56 92 ALA A C 1
ATOM 696 O O . ALA A 1 92 ? -25.746 8.555 33.448 1.00 70.56 92 ALA A O 1
ATOM 697 N N . TYR A 1 93 ? -25.694 7.075 31.751 1.00 64.19 93 TYR A N 1
ATOM 698 C CA . TYR A 1 93 ? -26.852 6.305 32.216 1.00 64.19 93 TYR A CA 1
ATOM 699 C C . TYR A 1 93 ? -26.592 5.616 33.558 1.00 64.19 93 TYR A C 1
ATOM 701 O O . TYR A 1 93 ? -27.405 5.750 34.469 1.00 64.19 93 TYR A O 1
ATOM 709 N N . THR A 1 94 ? -25.435 4.971 33.734 1.00 73.88 94 THR A N 1
ATOM 710 C CA . THR A 1 94 ? -25.094 4.332 35.016 1.00 73.88 94 THR A CA 1
ATOM 711 C C . THR A 1 94 ? -25.004 5.342 36.163 1.00 73.88 94 THR A C 1
ATOM 713 O O . THR A 1 94 ? -25.453 5.042 37.262 1.00 73.88 94 THR A O 1
ATOM 716 N N . SER A 1 95 ? -24.474 6.549 35.927 1.00 71.94 95 SER A N 1
ATOM 717 C CA . SER A 1 95 ? -24.428 7.603 36.956 1.00 71.94 95 SER A CA 1
ATOM 718 C C . SER A 1 95 ? -25.789 8.234 37.267 1.00 71.94 95 SER A C 1
ATOM 720 O O . SER A 1 95 ? -26.002 8.723 38.375 1.00 71.94 95 SER A O 1
ATOM 722 N N . ALA A 1 96 ? -26.710 8.238 36.300 1.00 69.06 96 ALA A N 1
ATOM 723 C CA . ALA A 1 96 ? -28.063 8.747 36.497 1.00 69.06 96 ALA A CA 1
ATOM 724 C C . ALA A 1 96 ? -28.927 7.777 37.323 1.00 69.06 96 ALA A C 1
ATOM 726 O O . ALA A 1 96 ? -29.769 8.232 38.088 1.00 69.06 96 ALA A O 1
ATOM 727 N N . GLU A 1 97 ? -28.692 6.463 37.228 1.00 60.06 97 GLU A N 1
ATOM 728 C CA . GLU A 1 97 ? -29.364 5.455 38.066 1.00 60.06 97 GLU A CA 1
ATOM 729 C C . GLU A 1 97 ? -28.822 5.386 39.503 1.00 60.06 97 GLU A C 1
ATOM 731 O O . GLU A 1 97 ? -29.538 4.958 40.405 1.00 60.06 97 GLU A O 1
ATOM 736 N N . THR A 1 98 ? -27.578 5.810 39.749 1.00 59.41 98 THR A N 1
ATOM 737 C CA . THR A 1 98 ? -26.962 5.793 41.089 1.00 59.41 98 THR A CA 1
ATOM 738 C C . THR A 1 98 ? -27.100 7.098 41.876 1.00 59.41 98 THR A C 1
ATOM 740 O O . THR A 1 98 ? -26.532 7.199 42.964 1.00 59.41 98 THR A O 1
ATOM 743 N N . THR A 1 99 ? -27.845 8.087 41.374 1.00 50.12 99 THR A N 1
ATOM 744 C CA . THR A 1 99 ? -28.124 9.337 42.101 1.00 50.12 99 THR A CA 1
ATOM 745 C C . THR A 1 99 ? -29.507 9.249 42.780 1.00 50.12 99 THR A C 1
ATOM 747 O O . THR A 1 99 ? -30.503 9.326 42.061 1.00 50.12 99 THR A O 1
ATOM 750 N N . PRO A 1 100 ? -29.596 9.039 44.114 1.00 50.09 100 PRO A N 1
ATOM 751 C CA . PRO A 1 100 ? -30.855 9.070 44.873 1.00 50.09 100 PRO A CA 1
ATOM 752 C C . PRO A 1 100 ? -31.396 10.488 45.108 1.00 50.09 100 PRO A C 1
ATOM 754 O O . PRO A 1 100 ? -30.588 11.446 45.136 1.00 50.09 100 PRO A O 1
#

Radius of gyration: 21.9 Å; chains: 1; bounding box: 50×23×66 Å

Sequence (100 aa):
MSDAGQPALEAQLSALGSAVEAGELAEAAERMAEYDASLRRYIERTAPDTPVDGLRALLRMQNEVLLQMRGKQQAIGEALRQAYRQGNASRAYTSAETTP